Protein AF-A0A965VV78-F1 (afdb_monomer_lite)

Structure (mmCIF, N/CA/C/O backbone):
data_AF-A0A965VV78-F1
#
_entry.id   AF-A0A965VV78-F1
#
loop_
_atom_site.group_PDB
_atom_site.id
_atom_site.type_symbol
_atom_site.label_atom_id
_atom_site.label_alt_id
_atom_site.label_comp_id
_atom_site.label_asym_id
_atom_site.label_entity_id
_atom_site.label_seq_id
_atom_site.pdbx_PDB_ins_code
_atom_site.Cartn_x
_atom_site.Cartn_y
_atom_site.Cartn_z
_atom_site.occupancy
_atom_site.B_iso_or_equiv
_atom_site.auth_seq_id
_atom_site.auth_comp_id
_atom_site.auth_asym_id
_atom_site.auth_atom_id
_atom_site.pdbx_PDB_model_num
ATOM 1 N N . MET A 1 1 ? -49.930 -34.473 -18.278 1.00 39.97 1 MET A N 1
ATOM 2 C CA . MET A 1 1 ? -49.202 -35.589 -18.926 1.00 39.97 1 MET A CA 1
ATOM 3 C C . MET A 1 1 ? -47.797 -35.062 -19.235 1.00 39.97 1 MET A C 1
ATOM 5 O O . MET A 1 1 ? -47.700 -34.153 -20.037 1.00 39.97 1 MET A O 1
ATOM 9 N N . LYS A 1 2 ? -46.812 -35.200 -18.331 1.00 44.78 2 LYS A N 1
ATOM 10 C CA . LYS A 1 2 ? -45.749 -36.237 -18.284 1.00 44.78 2 LYS A CA 1
ATOM 11 C C . LYS A 1 2 ? -45.172 -36.588 -19.661 1.00 44.78 2 LYS A C 1
ATOM 13 O O . LYS A 1 2 ? -45.862 -37.305 -20.366 1.00 44.78 2 LYS A O 1
ATOM 18 N N . VAL A 1 3 ? -43.918 -36.198 -19.936 1.00 47.19 3 VAL A N 1
ATOM 19 C CA . VAL A 1 3 ? -42.790 -37.133 -20.160 1.00 47.19 3 VAL A CA 1
ATOM 20 C C . VAL A 1 3 ? -41.474 -36.436 -19.766 1.00 47.19 3 VAL A C 1
ATOM 22 O O . VAL A 1 3 ? -41.184 -35.339 -20.230 1.00 47.19 3 VAL A O 1
ATOM 25 N N . ILE A 1 4 ? -40.708 -37.069 -18.877 1.00 50.31 4 ILE A N 1
ATOM 26 C CA . ILE A 1 4 ? -39.352 -36.692 -18.452 1.00 50.31 4 ILE A CA 1
ATOM 27 C C . ILE A 1 4 ? -38.409 -37.634 -19.205 1.00 50.31 4 ILE A C 1
ATOM 29 O O . ILE A 1 4 ? -38.561 -38.849 -19.088 1.00 50.31 4 ILE A O 1
ATOM 33 N N . ALA A 1 5 ? -37.462 -37.100 -19.978 1.00 55.53 5 ALA A N 1
ATOM 34 C CA . ALA A 1 5 ? -36.440 -37.902 -20.644 1.00 55.53 5 ALA A CA 1
ATOM 35 C C . ALA A 1 5 ? -35.216 -38.030 -19.728 1.00 55.53 5 ALA A C 1
ATOM 37 O O . ALA A 1 5 ? -34.426 -37.102 -19.571 1.00 55.53 5 ALA A O 1
ATOM 38 N N . ILE A 1 6 ? -35.101 -39.193 -19.093 1.00 55.28 6 ILE A N 1
ATOM 39 C CA . ILE A 1 6 ? -33.942 -39.630 -18.320 1.00 55.28 6 ILE A CA 1
ATOM 40 C C . ILE A 1 6 ? -33.022 -40.368 -19.298 1.00 55.28 6 ILE A C 1
ATOM 42 O O . ILE A 1 6 ? -33.403 -41.418 -19.808 1.00 55.28 6 ILE A O 1
ATOM 46 N N . SER A 1 7 ? -31.824 -39.843 -19.557 1.00 57.12 7 SER A N 1
ATOM 47 C CA . SER A 1 7 ? -30.777 -40.570 -20.286 1.00 57.12 7 SER A CA 1
ATOM 48 C C . SER A 1 7 ? -29.669 -40.961 -19.315 1.00 57.12 7 SER A C 1
ATOM 50 O O . SER A 1 7 ? -28.755 -40.189 -19.034 1.00 57.12 7 SER A O 1
ATOM 52 N N . VAL A 1 8 ? -29.793 -42.175 -18.781 1.00 55.94 8 VAL A N 1
ATOM 53 C CA . VAL A 1 8 ? -28.753 -42.900 -18.048 1.00 55.94 8 VAL A CA 1
ATOM 54 C C . VAL A 1 8 ? -27.806 -43.500 -19.083 1.00 55.94 8 VAL A C 1
ATOM 56 O O . VAL A 1 8 ? -28.196 -44.418 -19.798 1.00 55.94 8 VAL A O 1
ATOM 59 N N . PHE A 1 9 ? -26.566 -43.014 -19.159 1.00 50.78 9 PHE A N 1
ATOM 60 C CA . PHE A 1 9 ? -25.494 -43.745 -19.835 1.00 50.78 9 PHE A CA 1
ATOM 61 C C . PHE A 1 9 ? -24.484 -44.198 -18.786 1.00 50.78 9 PHE A C 1
ATOM 63 O O . PHE A 1 9 ? -23.740 -43.413 -18.202 1.00 50.78 9 PHE A O 1
ATOM 70 N N . CYS A 1 10 ? -24.579 -45.485 -18.480 1.00 43.25 10 CYS A N 1
ATOM 71 C CA . CYS A 1 10 ? -23.788 -46.191 -17.498 1.00 43.25 10 CYS A CA 1
ATOM 72 C C . CYS A 1 10 ? -22.484 -46.707 -18.121 1.00 43.25 10 CYS A C 1
ATOM 74 O O . CYS A 1 10 ? -22.498 -47.243 -19.223 1.00 43.25 10 CYS A O 1
ATOM 76 N N . LEU A 1 11 ? -21.433 -46.658 -17.297 1.00 47.50 11 LEU A N 1
ATOM 77 C CA . LEU A 1 11 ? -20.383 -47.671 -17.143 1.00 47.50 11 LEU A CA 1
ATOM 78 C C . LEU A 1 11 ? -19.441 -47.929 -18.330 1.00 47.50 11 LEU A C 1
ATOM 80 O O . LEU A 1 11 ? -19.784 -48.632 -19.272 1.00 47.50 11 LEU A O 1
ATOM 84 N N . LEU A 1 12 ? -18.161 -47.594 -18.134 1.00 54.22 12 LEU A N 1
ATOM 85 C CA . LEU A 1 12 ? -17.139 -48.636 -18.220 1.00 54.22 12 LEU A CA 1
ATOM 86 C C . LEU A 1 12 ? -15.951 -48.339 -17.296 1.00 54.22 12 LEU A C 1
ATOM 88 O O . LEU A 1 12 ? -15.279 -47.316 -17.390 1.00 54.22 12 LEU A O 1
ATOM 92 N N . SER A 1 13 ? -15.751 -49.265 -16.366 1.00 52.12 13 SER A N 1
ATOM 93 C CA . SER A 1 13 ? -14.679 -49.326 -15.383 1.00 52.12 13 SER A CA 1
ATOM 94 C C . SER A 1 13 ? -13.453 -50.017 -15.981 1.00 52.12 13 SER A C 1
ATOM 96 O O . SER A 1 13 ? -13.596 -51.032 -16.655 1.00 52.12 13 SER A O 1
ATOM 98 N N . ALA A 1 14 ? -12.249 -49.562 -15.638 1.00 53.94 14 ALA A N 1
ATOM 99 C CA . ALA A 1 14 ? -11.063 -50.413 -15.672 1.00 53.94 14 ALA A CA 1
ATOM 100 C C . ALA A 1 14 ? -10.131 -50.023 -14.521 1.00 53.94 14 ALA A C 1
ATOM 102 O O . ALA A 1 14 ? -9.488 -48.977 -14.531 1.00 53.94 14 ALA A O 1
ATOM 103 N N . SER A 1 15 ? -10.125 -50.876 -13.496 1.00 51.09 15 SER A N 1
ATOM 104 C CA . SER A 1 15 ? -9.146 -50.876 -12.413 1.00 51.09 15 SER A CA 1
ATOM 105 C C . SER A 1 15 ? -7.790 -51.321 -12.949 1.00 51.09 15 SER A C 1
ATOM 107 O O . SER A 1 15 ? -7.713 -52.353 -13.610 1.00 51.09 15 SER A O 1
ATOM 109 N N . LEU A 1 16 ? -6.719 -50.624 -12.573 1.00 50.03 16 LEU A N 1
ATOM 110 C CA . LEU A 1 16 ? -5.385 -51.214 -12.555 1.00 50.03 16 LEU A CA 1
ATOM 111 C C . LEU A 1 16 ? -4.831 -51.126 -11.134 1.00 50.03 16 LEU A C 1
ATOM 113 O O . LEU A 1 16 ? -4.493 -50.057 -10.630 1.00 50.03 16 LEU A O 1
ATOM 117 N N . SER A 1 17 ? -4.807 -52.279 -10.473 1.00 45.69 17 SER A N 1
ATOM 118 C CA . SER A 1 17 ? -4.229 -52.476 -9.151 1.00 45.69 17 SER A CA 1
ATOM 119 C C . SER A 1 17 ? -2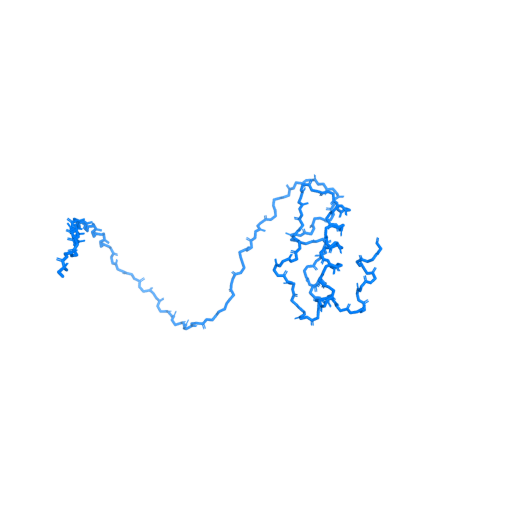.713 -52.628 -9.267 1.00 45.69 17 SER A C 1
ATOM 121 O O . SER A 1 17 ? -2.238 -53.613 -9.824 1.00 45.69 17 SER A O 1
ATOM 123 N N . ALA A 1 18 ? -1.953 -51.708 -8.678 1.00 53.56 18 ALA A N 1
ATOM 124 C CA . ALA A 1 18 ? -0.558 -51.945 -8.327 1.00 53.56 18 ALA A CA 1
ATOM 125 C C . ALA A 1 18 ? -0.474 -52.137 -6.807 1.00 53.56 18 ALA A C 1
ATOM 127 O O . ALA A 1 18 ? -0.578 -51.186 -6.035 1.00 53.56 18 ALA A O 1
ATOM 128 N N . GLN A 1 19 ? -0.338 -53.393 -6.378 1.00 45.94 19 GLN A N 1
ATOM 129 C CA . GLN A 1 19 ? 0.049 -53.744 -5.015 1.00 45.94 19 GLN A CA 1
ATOM 130 C C . GLN A 1 19 ? 1.573 -53.824 -4.925 1.00 45.94 19 GLN A C 1
ATOM 132 O O . GLN A 1 19 ? 2.164 -54.720 -5.519 1.00 45.94 19 GLN A O 1
ATOM 137 N N . VAL A 1 20 ? 2.183 -52.978 -4.093 1.00 45.19 20 VAL A N 1
ATOM 138 C CA . VAL A 1 20 ? 3.389 -53.334 -3.333 1.00 45.19 20 VAL A CA 1
ATOM 139 C C . VAL A 1 20 ? 3.211 -52.792 -1.914 1.00 45.19 20 VAL A C 1
ATOM 141 O O . VAL A 1 20 ? 2.830 -51.644 -1.702 1.00 45.19 20 VAL A O 1
ATOM 144 N N . LYS A 1 21 ? 3.404 -53.684 -0.947 1.00 45.97 21 LYS A N 1
ATOM 145 C CA . LYS A 1 21 ? 3.107 -53.570 0.489 1.00 45.97 21 LYS A CA 1
ATOM 146 C C . LYS A 1 21 ? 4.455 -53.501 1.268 1.00 45.97 21 LYS A C 1
ATOM 148 O O . LYS A 1 21 ? 5.504 -53.575 0.640 1.00 45.97 21 LYS A O 1
ATOM 153 N N . PRO A 1 22 ? 4.486 -53.396 2.608 1.00 62.12 22 PRO A N 1
ATOM 154 C CA . PRO A 1 22 ? 4.696 -52.154 3.359 1.00 62.12 22 PRO A CA 1
ATOM 155 C C . PRO A 1 22 ? 5.955 -52.188 4.263 1.00 62.12 22 PRO A C 1
ATOM 157 O O . PRO A 1 22 ? 6.464 -53.267 4.562 1.00 62.12 22 PRO A O 1
ATOM 160 N N . LYS A 1 23 ? 6.378 -51.048 4.842 1.00 40.72 23 LYS A N 1
ATOM 161 C CA . LYS A 1 23 ? 7.018 -51.065 6.177 1.00 40.72 23 LYS A CA 1
ATOM 162 C C . LYS A 1 23 ? 6.972 -49.716 6.921 1.00 40.72 23 LYS A C 1
ATOM 164 O O . LYS A 1 23 ? 7.558 -48.741 6.483 1.00 40.72 23 LYS A O 1
ATOM 169 N N . SER A 1 24 ? 6.208 -49.738 8.017 1.00 49.06 24 SER A N 1
ATOM 170 C CA . SER A 1 24 ? 6.254 -48.961 9.274 1.00 49.06 24 SER A CA 1
ATOM 171 C C . SER A 1 24 ? 7.014 -47.626 9.351 1.00 49.06 24 SER A C 1
ATOM 173 O O . SER A 1 24 ? 8.227 -47.620 9.214 1.00 49.06 24 SER A O 1
ATOM 175 N N . GLU A 1 25 ? 6.346 -46.563 9.823 1.00 48.06 25 GLU A N 1
ATOM 176 C CA . GLU A 1 25 ? 6.471 -46.086 11.221 1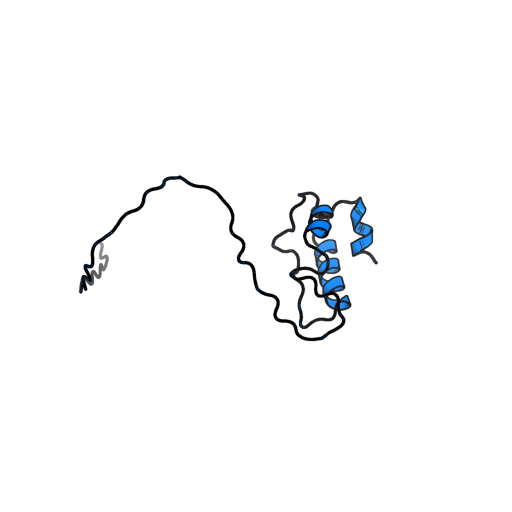.00 48.06 25 GLU A CA 1
ATOM 177 C C . GLU A 1 25 ? 5.513 -44.914 11.553 1.00 48.06 25 GLU A C 1
ATOM 179 O O . GLU A 1 25 ? 5.602 -43.813 11.031 1.00 48.06 25 GLU A O 1
ATOM 184 N N . ILE A 1 26 ? 4.538 -45.217 12.412 1.00 48.72 26 ILE A N 1
ATOM 185 C CA . ILE A 1 26 ? 4.068 -44.499 13.614 1.00 48.72 26 ILE A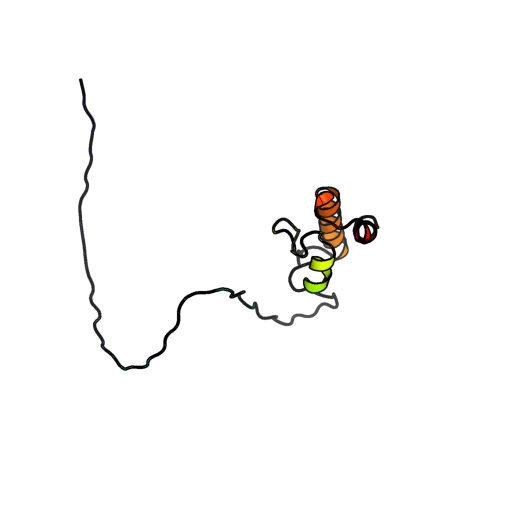 CA 1
ATOM 186 C C . ILE A 1 26 ? 4.453 -43.005 13.793 1.00 48.72 26 ILE A C 1
ATOM 188 O O . ILE A 1 26 ? 5.543 -42.696 14.259 1.00 48.72 26 ILE A O 1
ATOM 192 N N . LYS A 1 27 ? 3.467 -42.101 13.649 1.00 41.44 27 LYS A N 1
ATOM 193 C CA . LYS A 1 27 ? 2.961 -41.123 14.663 1.00 41.44 27 LYS A CA 1
ATOM 194 C C . LYS A 1 27 ? 1.937 -40.198 13.975 1.00 41.44 27 LYS A C 1
ATOM 196 O O . LYS A 1 27 ? 2.254 -39.570 12.980 1.00 41.44 27 LYS A O 1
ATOM 201 N N . LYS A 1 28 ? 0.644 -40.220 14.343 1.00 43.28 28 LYS A N 1
ATOM 202 C CA . LYS A 1 28 ? 0.022 -39.326 15.354 1.00 43.28 28 LYS A CA 1
ATOM 203 C C . LYS A 1 28 ? 0.481 -37.871 15.096 1.00 43.28 28 LYS A C 1
ATOM 205 O O . LYS A 1 28 ? 1.642 -37.583 15.327 1.00 43.28 28 LYS A O 1
ATOM 210 N N . ILE A 1 29 ? -0.344 -36.931 14.634 1.00 46.22 29 ILE A N 1
ATOM 211 C CA . ILE A 1 29 ? -1.450 -36.290 15.364 1.00 46.22 29 ILE A CA 1
ATOM 212 C C . ILE A 1 29 ? -2.255 -35.410 14.380 1.00 46.22 29 ILE A C 1
ATOM 214 O O . ILE A 1 29 ? -1.705 -34.823 13.458 1.00 46.22 29 ILE A O 1
ATOM 218 N N . SER A 1 30 ? -3.561 -35.375 14.633 1.00 40.72 30 SER A N 1
ATOM 219 C CA . SER A 1 30 ? -4.585 -34.366 14.337 1.00 40.72 30 SER A CA 1
ATOM 220 C C . SER A 1 30 ? -4.163 -32.980 13.813 1.00 40.72 30 SER A C 1
ATOM 222 O O . SER A 1 30 ? -3.228 -32.383 14.327 1.00 40.72 30 SER A O 1
ATOM 224 N N . ALA A 1 31 ? -4.978 -32.479 12.875 1.00 48.81 31 ALA A N 1
ATOM 225 C CA . ALA A 1 31 ? -5.385 -31.091 12.612 1.00 48.81 31 ALA A CA 1
ATOM 226 C C . ALA A 1 31 ? -4.555 -29.931 13.203 1.00 48.81 31 ALA A C 1
ATOM 228 O O . ALA A 1 31 ? -4.451 -29.824 14.418 1.00 48.81 31 ALA A O 1
ATOM 229 N N . GLU A 1 32 ? -4.135 -29.000 12.329 1.00 40.72 32 GLU A N 1
ATOM 230 C CA . GLU A 1 32 ? -4.283 -27.531 12.449 1.00 40.72 32 GLU A CA 1
ATOM 231 C C . GLU A 1 32 ? -3.159 -26.773 11.696 1.00 40.72 32 GLU A C 1
ATOM 233 O O . GLU A 1 32 ? -1.987 -26.932 12.003 1.00 40.72 32 GLU A O 1
ATOM 238 N N . LYS A 1 33 ? -3.563 -25.877 10.774 1.00 43.72 33 LYS A N 1
ATOM 239 C CA . LYS A 1 33 ? -2.932 -24.577 10.434 1.00 43.72 33 LYS A CA 1
ATOM 240 C C . LYS A 1 33 ? -1.561 -24.521 9.726 1.00 43.72 33 LYS A C 1
ATOM 242 O O . LYS A 1 33 ? -0.574 -25.087 10.160 1.00 43.72 33 LYS A O 1
ATOM 247 N N . LYS A 1 34 ? -1.524 -23.574 8.768 1.00 45.19 34 LYS A N 1
ATOM 248 C CA . LYS A 1 34 ? -0.363 -22.888 8.161 1.00 45.19 34 LYS A CA 1
ATOM 249 C C . LYS A 1 34 ? 0.543 -23.746 7.277 1.00 45.19 34 LYS A C 1
ATOM 251 O O . LYS A 1 34 ? 1.326 -24.516 7.795 1.00 45.19 34 LYS A O 1
ATOM 256 N N . GLU A 1 35 ? 0.588 -23.414 5.985 1.00 37.78 35 GLU A N 1
ATOM 257 C CA . GLU A 1 35 ? 1.849 -23.396 5.236 1.00 37.78 35 GLU A CA 1
ATOM 258 C C . GLU A 1 35 ? 1.746 -22.480 4.005 1.00 37.78 35 GLU A C 1
ATOM 260 O O . GLU A 1 35 ? 0.936 -22.670 3.102 1.00 37.78 35 GLU A O 1
ATOM 265 N N . VAL A 1 36 ? 2.551 -21.419 4.050 1.00 47.00 36 VAL A N 1
ATOM 266 C CA . VAL A 1 36 ? 2.861 -20.482 2.967 1.00 47.00 36 VAL A CA 1
ATOM 267 C C . VAL A 1 36 ? 3.933 -21.150 2.102 1.00 47.00 36 VAL A C 1
ATOM 269 O O . VAL A 1 36 ? 4.947 -21.562 2.670 1.00 47.00 36 VAL A O 1
ATOM 272 N N . PRO A 1 37 ? 3.794 -21.250 0.768 1.00 46.12 37 PRO A N 1
ATOM 273 C CA . PRO A 1 37 ? 4.886 -21.747 -0.053 1.00 46.12 37 PRO A CA 1
ATOM 274 C C . PRO A 1 37 ? 5.944 -20.651 -0.230 1.00 46.12 37 PRO A C 1
ATOM 276 O O . PRO A 1 37 ? 5.754 -19.656 -0.931 1.00 46.12 37 PRO A O 1
ATOM 279 N N . ALA A 1 38 ? 7.075 -20.862 0.440 1.00 52.91 38 ALA A N 1
ATOM 280 C CA . ALA A 1 38 ? 8.314 -20.125 0.261 1.00 52.91 38 ALA A CA 1
ATOM 281 C C . ALA A 1 38 ? 8.755 -20.177 -1.212 1.00 52.91 38 ALA A C 1
ATOM 283 O O . ALA A 1 38 ? 9.075 -21.241 -1.739 1.00 52.91 38 ALA A O 1
ATOM 284 N N . SER A 1 39 ? 8.772 -19.015 -1.866 1.00 48.12 39 SER A N 1
ATOM 285 C CA . SER A 1 39 ? 9.300 -18.849 -3.220 1.00 48.12 39 SER A CA 1
ATOM 286 C C . SER A 1 39 ? 10.719 -18.289 -3.147 1.00 48.12 39 SER A C 1
ATOM 288 O O . SER A 1 39 ? 10.969 -17.223 -2.590 1.00 48.12 39 SER A O 1
ATOM 290 N N . THR A 1 40 ? 11.644 -19.068 -3.684 1.00 46.97 40 THR A N 1
ATOM 291 C CA . THR A 1 40 ? 13.096 -18.896 -3.757 1.00 46.97 40 THR A CA 1
ATOM 292 C C . THR A 1 40 ? 13.503 -17.585 -4.458 1.00 46.97 40 THR A C 1
ATOM 294 O O . THR A 1 40 ? 12.976 -17.307 -5.535 1.00 46.97 40 THR A O 1
ATOM 297 N N . PRO A 1 41 ? 14.467 -16.787 -3.945 1.00 49.25 41 PRO A N 1
ATOM 298 C CA . PRO A 1 41 ? 14.937 -15.600 -4.652 1.00 49.25 41 PRO A CA 1
ATOM 299 C C . PRO A 1 41 ? 16.080 -15.973 -5.605 1.00 49.25 41 PRO A C 1
ATOM 301 O O . PRO A 1 41 ? 17.220 -16.185 -5.191 1.00 49.25 41 PRO A O 1
ATOM 304 N N . THR A 1 42 ? 15.795 -16.042 -6.905 1.00 41.53 42 THR A N 1
ATOM 305 C CA . THR A 1 42 ? 16.840 -16.041 -7.937 1.00 41.53 42 THR A CA 1
ATOM 306 C C . THR A 1 42 ? 17.421 -14.637 -8.061 1.00 41.53 42 THR A C 1
ATOM 308 O O . THR A 1 42 ? 16.735 -13.699 -8.466 1.00 41.53 42 THR A O 1
ATOM 311 N N . ALA A 1 43 ? 18.695 -14.508 -7.698 1.00 52.31 43 ALA A N 1
ATOM 312 C CA . ALA A 1 43 ? 19.486 -13.299 -7.837 1.00 52.31 43 ALA A CA 1
ATOM 313 C C . ALA A 1 43 ? 19.584 -12.869 -9.310 1.00 52.31 43 ALA A C 1
ATOM 315 O O . ALA A 1 43 ? 20.110 -13.593 -10.154 1.00 52.31 43 ALA A O 1
ATOM 316 N N . THR A 1 44 ? 19.103 -11.668 -9.625 1.00 41.00 44 THR A N 1
ATOM 317 C CA . THR A 1 44 ? 19.478 -10.931 -10.836 1.00 41.00 44 THR A CA 1
ATOM 318 C C . THR A 1 44 ? 19.507 -9.443 -10.509 1.00 41.00 44 THR A C 1
ATOM 320 O O . THR A 1 44 ? 18.575 -8.874 -9.950 1.00 41.00 44 THR A O 1
ATOM 323 N N . THR A 1 45 ? 20.651 -8.854 -10.823 1.00 46.19 45 THR A N 1
ATOM 324 C CA . THR A 1 45 ? 21.089 -7.477 -10.632 1.00 46.19 45 THR A CA 1
ATOM 325 C C . THR A 1 45 ? 20.049 -6.427 -11.034 1.00 46.19 45 THR A C 1
ATOM 327 O O . THR A 1 45 ? 19.806 -6.217 -12.216 1.00 46.19 45 THR A O 1
ATOM 330 N N . ASN A 1 46 ? 19.519 -5.695 -10.052 1.00 40.31 46 ASN A N 1
ATOM 331 C CA . ASN A 1 46 ? 19.152 -4.284 -10.183 1.00 40.31 46 ASN A CA 1
ATOM 332 C C . ASN A 1 46 ? 19.112 -3.640 -8.791 1.00 40.31 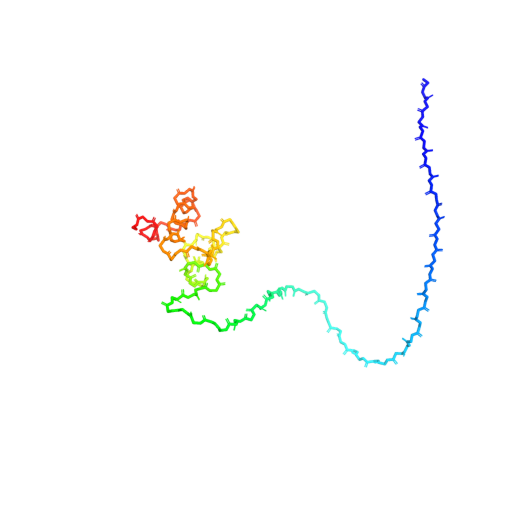46 ASN A C 1
ATOM 334 O O . ASN A 1 46 ? 18.575 -4.209 -7.844 1.00 40.31 46 ASN A O 1
ATOM 338 N N . LYS A 1 47 ? 19.727 -2.462 -8.652 1.00 42.75 47 LYS A N 1
ATOM 339 C CA . LYS A 1 47 ? 19.819 -1.685 -7.406 1.00 42.75 47 LYS A CA 1
ATOM 340 C C . LYS A 1 47 ? 18.483 -0.995 -7.093 1.00 42.75 47 LYS A C 1
ATOM 342 O O . LYS A 1 47 ? 18.399 0.227 -7.081 1.00 42.75 47 LYS A O 1
ATOM 347 N N . GLY A 1 48 ? 17.444 -1.782 -6.860 1.00 46.41 48 GLY A N 1
ATOM 348 C CA . GLY A 1 48 ? 16.169 -1.343 -6.308 1.00 46.41 48 GLY A CA 1
ATOM 349 C C . GLY A 1 48 ? 15.837 -2.262 -5.147 1.00 46.41 48 GLY A C 1
ATOM 350 O O . GLY A 1 48 ? 16.074 -3.464 -5.230 1.00 46.41 48 GLY A O 1
ATOM 351 N N . VAL A 1 49 ? 15.358 -1.715 -4.034 1.00 53.53 49 VAL A N 1
ATOM 352 C CA . VAL A 1 49 ? 14.908 -2.520 -2.895 1.00 53.53 49 VAL A CA 1
ATOM 353 C C . VAL A 1 49 ? 13.678 -3.308 -3.356 1.00 53.53 49 VAL A C 1
ATOM 355 O O . VAL A 1 49 ? 12.561 -2.801 -3.325 1.00 53.53 49 VAL A O 1
ATOM 358 N N . TYR A 1 50 ? 13.894 -4.522 -3.864 1.00 50.59 50 TYR A N 1
ATOM 359 C CA . TYR A 1 50 ? 12.824 -5.445 -4.215 1.00 50.59 50 TYR A CA 1
ATOM 360 C C . TYR A 1 50 ? 12.241 -5.981 -2.917 1.00 50.59 50 TYR A C 1
ATOM 362 O O . TYR A 1 50 ? 12.776 -6.889 -2.284 1.00 50.59 50 TYR A O 1
ATOM 370 N N . TYR A 1 51 ? 11.146 -5.377 -2.494 1.00 58.75 51 TYR A N 1
ATOM 371 C CA . TYR A 1 51 ? 10.295 -5.968 -1.487 1.00 58.75 51 TYR A CA 1
ATOM 372 C C . TYR A 1 51 ? 9.584 -7.165 -2.132 1.00 58.75 51 TYR A C 1
ATOM 374 O O . TYR A 1 51 ? 9.026 -7.056 -3.221 1.00 58.75 51 TYR A O 1
ATOM 382 N N . SER A 1 52 ? 9.644 -8.326 -1.487 1.00 68.06 52 SER A N 1
ATOM 383 C CA . SER A 1 52 ? 9.271 -9.619 -2.075 1.00 68.06 52 SER A CA 1
ATOM 384 C C . SER A 1 52 ? 7.789 -9.772 -2.447 1.00 68.06 52 SER A C 1
ATOM 386 O O . SER A 1 52 ? 7.442 -10.752 -3.095 1.00 68.06 52 SER A O 1
ATOM 388 N N . GLU A 1 53 ? 6.917 -8.846 -2.030 1.00 82.50 53 GLU A N 1
ATOM 389 C CA . GLU A 1 53 ? 5.460 -8.990 -2.187 1.00 82.50 53 GLU A CA 1
ATOM 390 C C . GLU A 1 53 ? 4.700 -7.651 -2.275 1.00 82.50 53 GLU A C 1
ATOM 392 O O . GLU A 1 53 ? 3.768 -7.529 -3.062 1.00 82.50 53 GLU A O 1
ATOM 397 N N . TYR A 1 54 ? 5.114 -6.619 -1.528 1.00 86.88 54 TYR A N 1
ATOM 398 C CA . TYR A 1 54 ? 4.448 -5.303 -1.467 1.00 86.88 54 TYR A CA 1
ATOM 399 C C . TYR A 1 54 ? 5.450 -4.163 -1.539 1.00 86.88 54 TYR A C 1
ATOM 401 O O . TYR A 1 54 ? 6.628 -4.394 -1.377 1.00 86.88 54 TYR A O 1
ATOM 409 N N . ILE A 1 55 ? 5.013 -2.910 -1.675 1.00 87.19 55 ILE A N 1
ATOM 410 C CA . ILE A 1 55 ? 5.918 -1.746 -1.790 1.00 87.19 55 ILE A CA 1
ATOM 411 C C . ILE A 1 55 ? 6.766 -1.467 -0.528 1.00 87.19 55 ILE A C 1
ATOM 413 O O . ILE A 1 55 ? 7.679 -0.648 -0.566 1.00 87.19 55 ILE A O 1
ATOM 417 N N . ILE A 1 56 ? 6.429 -2.107 0.598 1.00 86.00 56 ILE A N 1
ATOM 418 C CA . ILE A 1 56 ? 7.095 -2.039 1.907 1.00 86.00 56 ILE A CA 1
ATOM 419 C C . ILE A 1 56 ? 7.056 -3.453 2.507 1.00 86.00 56 ILE A C 1
ATOM 421 O O . ILE A 1 56 ? 6.190 -4.254 2.160 1.00 86.00 56 ILE A O 1
ATOM 425 N N . TYR A 1 57 ? 7.954 -3.764 3.444 1.00 85.81 57 TYR A N 1
ATOM 426 C CA . TYR A 1 57 ? 7.923 -5.027 4.185 1.00 85.81 57 TYR A CA 1
ATOM 427 C C . TYR A 1 57 ? 6.529 -5.340 4.769 1.00 85.81 57 TYR A C 1
ATOM 429 O O . TYR A 1 57 ? 5.952 -4.471 5.436 1.00 85.81 57 TYR A O 1
ATOM 437 N N . PRO A 1 58 ? 6.023 -6.581 4.609 1.00 87.25 58 PRO A N 1
ATOM 438 C CA . PRO A 1 58 ? 4.701 -6.979 5.094 1.00 87.25 58 PRO A CA 1
ATOM 439 C C . PRO A 1 58 ? 4.5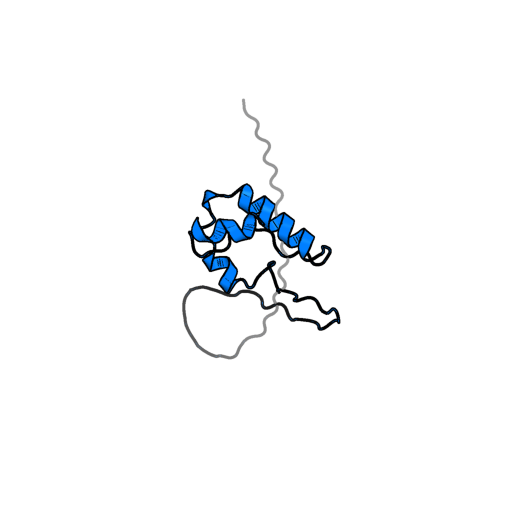01 -6.724 6.592 1.00 87.25 58 PRO A C 1
ATOM 441 O O . PRO A 1 58 ? 3.413 -6.355 7.021 1.00 87.25 58 PRO A O 1
ATOM 444 N N . GLU A 1 59 ? 5.554 -6.893 7.394 1.00 88.75 59 GLU A N 1
ATOM 445 C CA . GLU A 1 59 ? 5.530 -6.666 8.844 1.00 88.75 59 GLU A CA 1
ATOM 446 C C . GLU A 1 59 ? 5.185 -5.219 9.195 1.00 88.75 59 GLU A C 1
ATOM 448 O O . GLU A 1 59 ? 4.327 -4.980 10.038 1.00 88.75 59 GLU A O 1
ATOM 453 N N . LYS A 1 60 ? 5.790 -4.249 8.497 1.00 89.06 60 LYS A N 1
ATOM 454 C CA . LYS A 1 60 ? 5.451 -2.827 8.647 1.00 89.06 60 LYS A CA 1
ATOM 455 C C . LYS A 1 60 ? 4.083 -2.518 8.061 1.00 89.06 60 LYS A C 1
ATOM 457 O O . LYS A 1 60 ? 3.311 -1.796 8.681 1.00 89.06 60 LYS A O 1
ATOM 462 N N . LEU A 1 61 ? 3.782 -3.066 6.889 1.00 89.44 61 LEU A N 1
ATOM 463 C CA . LEU A 1 61 ? 2.548 -2.774 6.169 1.00 89.44 61 LEU A CA 1
ATOM 464 C C . LEU A 1 61 ? 1.302 -3.172 6.979 1.00 89.44 61 LEU A C 1
ATOM 466 O O . LEU A 1 61 ? 0.364 -2.386 7.078 1.00 89.44 61 LEU A O 1
ATOM 470 N N . LYS A 1 62 ? 1.330 -4.332 7.647 1.00 91.38 62 LYS A N 1
ATOM 471 C CA . LYS A 1 62 ? 0.270 -4.775 8.571 1.00 91.38 62 LYS A CA 1
ATOM 472 C C . LYS A 1 62 ? -0.038 -3.739 9.649 1.00 91.38 62 LYS A C 1
ATOM 474 O O . LYS A 1 62 ? -1.203 -3.508 9.950 1.00 91.38 62 LYS A O 1
ATOM 479 N N . THR A 1 63 ? 0.983 -3.064 10.187 1.00 93.19 63 THR A N 1
ATOM 480 C CA . THR A 1 63 ? 0.789 -2.063 11.251 1.00 93.19 63 THR A CA 1
ATOM 481 C C . THR A 1 63 ? -0.041 -0.862 10.804 1.00 93.19 63 THR A C 1
ATOM 483 O O . THR A 1 63 ? -0.659 -0.215 11.654 1.00 93.19 63 THR A O 1
ATOM 486 N N . TYR A 1 64 ? -0.087 -0.584 9.495 1.00 91.50 64 TYR A N 1
ATOM 487 C CA . TYR A 1 64 ? -0.819 0.548 8.931 1.00 91.50 64 TYR A CA 1
ATOM 488 C C . TYR A 1 64 ? -2.325 0.315 8.872 1.00 91.50 64 TYR A C 1
ATOM 490 O O . TYR A 1 64 ? -3.088 1.281 8.881 1.00 91.50 64 TYR A O 1
ATOM 498 N N . PHE A 1 65 ? -2.759 -0.944 8.860 1.00 92.19 65 PHE A N 1
ATOM 499 C CA . PHE A 1 65 ? -4.168 -1.301 8.786 1.00 92.19 65 PHE A CA 1
ATOM 500 C C . PHE A 1 65 ? -4.794 -1.447 10.167 1.00 92.19 65 PHE A C 1
ATOM 502 O O . PHE A 1 65 ? -4.138 -1.857 11.128 1.00 92.19 65 PHE A O 1
ATOM 509 N N . VAL A 1 66 ? -6.082 -1.116 10.266 1.00 91.94 66 VAL A N 1
ATOM 510 C CA . VAL A 1 66 ? -6.859 -1.193 11.515 1.00 91.94 66 VAL A CA 1
ATOM 511 C C . VAL A 1 66 ? -6.900 -2.627 12.048 1.00 91.94 66 VAL A C 1
ATOM 513 O O . VAL A 1 66 ? -6.744 -2.836 13.245 1.00 91.94 66 VAL A O 1
ATOM 516 N N . SER A 1 67 ? -7.034 -3.604 11.152 1.00 90.31 67 SER A N 1
ATOM 517 C CA . SER A 1 67 ? -7.122 -5.035 11.462 1.00 90.31 67 SER A CA 1
ATOM 518 C C . SER A 1 67 ? -5.775 -5.721 11.710 1.00 90.31 67 SER A C 1
ATOM 520 O O . SER A 1 67 ? -5.760 -6.916 11.985 1.00 90.31 67 SER A O 1
ATOM 522 N N . GLU A 1 68 ? -4.651 -5.010 11.561 1.00 91.81 68 GLU A N 1
ATOM 523 C CA . GLU A 1 68 ? -3.289 -5.579 11.610 1.00 91.81 68 GLU A CA 1
ATOM 524 C C . GLU A 1 68 ? -3.037 -6.709 10.593 1.00 91.81 68 GLU A C 1
ATOM 526 O O . GLU A 1 68 ? -2.079 -7.482 10.684 1.00 91.81 68 GLU A O 1
ATOM 531 N N . ILE A 1 69 ? -3.894 -6.784 9.577 1.00 89.81 69 ILE A N 1
ATOM 532 C CA . ILE A 1 69 ? -3.850 -7.748 8.486 1.00 89.81 69 ILE A CA 1
ATOM 533 C C . ILE A 1 69 ? -3.826 -6.951 7.185 1.00 89.81 69 ILE A C 1
ATOM 535 O O . ILE A 1 69 ? -4.535 -5.958 7.049 1.00 89.81 69 ILE A O 1
ATOM 539 N N . ILE A 1 70 ? -3.005 -7.387 6.227 1.00 90.31 70 ILE A N 1
ATOM 540 C CA . ILE A 1 70 ? -2.997 -6.810 4.880 1.00 90.31 70 ILE A CA 1
ATOM 541 C C . ILE A 1 70 ? -4.256 -7.310 4.164 1.00 90.31 70 ILE A C 1
ATOM 543 O O . ILE A 1 70 ? -4.422 -8.528 4.052 1.00 90.31 70 ILE A O 1
ATOM 547 N N . PRO A 1 71 ? -5.151 -6.421 3.706 1.00 91.69 71 PRO A N 1
ATOM 548 C CA . PRO A 1 71 ? -6.327 -6.832 2.952 1.00 91.69 71 PRO A CA 1
ATOM 549 C C . PRO A 1 71 ? -5.922 -7.570 1.675 1.00 91.69 71 PRO A C 1
ATOM 551 O O . PRO A 1 71 ? -4.973 -7.168 1.010 1.00 91.69 71 PRO A O 1
ATOM 554 N N . ALA A 1 72 ? -6.657 -8.620 1.303 1.00 90.50 72 ALA A N 1
ATOM 555 C CA . ALA A 1 72 ? -6.362 -9.395 0.092 1.00 90.50 72 ALA A CA 1
ATOM 556 C C . ALA A 1 72 ? -6.449 -8.551 -1.193 1.00 90.50 72 ALA A C 1
ATOM 558 O O . ALA A 1 72 ? -5.781 -8.841 -2.178 1.00 90.50 72 ALA A O 1
ATOM 559 N N . GLU A 1 73 ? -7.256 -7.489 -1.164 1.00 91.88 73 GLU A N 1
ATOM 560 C CA . GLU A 1 73 ? -7.403 -6.534 -2.263 1.00 91.88 73 GLU A CA 1
ATOM 561 C C . GLU A 1 73 ? -6.254 -5.522 -2.344 1.00 91.88 73 GLU A C 1
ATOM 563 O O . GLU A 1 73 ? -6.189 -4.753 -3.304 1.00 91.88 73 GLU A O 1
ATOM 568 N N . PHE A 1 74 ? -5.358 -5.485 -1.350 1.00 92.31 74 PHE A N 1
ATOM 569 C CA . PHE A 1 74 ? -4.229 -4.567 -1.367 1.00 92.31 74 PHE A CA 1
ATOM 570 C C . PHE A 1 74 ? -3.291 -4.907 -2.541 1.00 92.31 74 PHE A C 1
ATOM 572 O O . PHE A 1 74 ? -2.927 -6.074 -2.733 1.00 92.31 74 PHE A O 1
ATOM 579 N N . PRO A 1 75 ? -2.874 -3.907 -3.337 1.00 92.19 75 PRO A N 1
ATOM 580 C CA . PRO A 1 75 ? -2.060 -4.143 -4.517 1.00 92.19 75 PRO A CA 1
ATOM 581 C C . PRO A 1 75 ? -0.699 -4.727 -4.141 1.00 92.19 75 PRO A C 1
ATOM 583 O O . PRO A 1 75 ? 0.035 -4.189 -3.307 1.00 92.19 75 PRO A O 1
ATOM 586 N N . HIS A 1 76 ? -0.362 -5.831 -4.799 1.00 90.94 76 HIS A N 1
ATOM 587 C CA . HIS A 1 76 ? 0.958 -6.436 -4.710 1.00 90.94 76 HIS A CA 1
ATOM 588 C C . HIS A 1 76 ? 1.957 -5.626 -5.535 1.00 90.94 76 HIS A C 1
ATOM 590 O O . HIS A 1 76 ? 1.584 -4.871 -6.436 1.00 90.94 76 HIS A O 1
ATOM 596 N N . TYR A 1 77 ? 3.237 -5.784 -5.221 1.00 90.06 77 TYR A N 1
ATOM 597 C CA . TYR A 1 77 ? 4.304 -5.143 -5.969 1.00 90.06 77 TYR A CA 1
ATOM 598 C C . TYR A 1 77 ? 4.389 -5.722 -7.387 1.00 90.06 77 TYR A C 1
ATOM 600 O O . TYR A 1 77 ? 4.667 -6.907 -7.582 1.00 90.06 77 TYR A O 1
ATOM 608 N N . ASP A 1 78 ? 4.176 -4.870 -8.383 1.00 89.56 78 ASP A N 1
ATOM 609 C CA . ASP A 1 78 ? 4.324 -5.196 -9.793 1.00 89.56 78 ASP A CA 1
ATOM 610 C C . ASP A 1 78 ? 5.762 -4.914 -10.246 1.00 89.56 78 ASP A C 1
ATOM 612 O O . ASP A 1 78 ? 6.196 -3.765 -10.353 1.00 89.56 78 ASP A O 1
ATOM 616 N N . LYS A 1 79 ? 6.498 -5.986 -10.552 1.00 87.31 79 LYS A N 1
ATOM 617 C CA . LYS A 1 79 ? 7.893 -5.929 -11.017 1.00 87.31 79 LYS A CA 1
ATOM 618 C C . LYS A 1 79 ? 8.072 -5.281 -12.394 1.00 87.31 79 LYS A C 1
ATOM 620 O O . LYS A 1 79 ? 9.206 -4.985 -12.764 1.00 87.31 79 LYS A O 1
ATOM 625 N N . PHE A 1 80 ? 6.997 -5.115 -13.165 1.00 88.94 80 PHE A N 1
ATOM 626 C CA . PHE A 1 80 ? 7.025 -4.455 -14.472 1.00 88.94 80 PHE A CA 1
ATOM 627 C C . PHE A 1 80 ? 6.813 -2.940 -14.371 1.00 88.94 80 PHE A C 1
ATOM 629 O O . PHE A 1 80 ? 6.928 -2.242 -15.377 1.00 88.94 80 PHE A O 1
ATOM 636 N N . LYS A 1 81 ? 6.522 -2.436 -13.169 1.00 88.00 81 LYS A N 1
ATOM 637 C CA . LYS A 1 81 ? 6.339 -1.018 -12.866 1.00 88.00 81 LYS A CA 1
ATOM 638 C C . LYS A 1 81 ? 7.501 -0.483 -12.040 1.00 88.00 81 LYS A C 1
ATOM 640 O O . LYS A 1 81 ? 8.145 -1.205 -11.278 1.00 88.00 81 LYS A O 1
ATOM 645 N N . THR A 1 82 ? 7.745 0.813 -12.158 1.00 89.31 82 THR A N 1
ATOM 646 C CA . THR A 1 82 ? 8.677 1.541 -11.294 1.00 89.31 82 THR A CA 1
ATOM 647 C C . THR A 1 82 ? 8.204 1.534 -9.838 1.00 89.31 82 THR A C 1
ATOM 649 O O . THR A 1 82 ? 7.048 1.223 -9.519 1.00 89.31 82 THR A O 1
ATOM 652 N N . HIS A 1 83 ? 9.111 1.850 -8.913 1.00 85.25 83 HIS A N 1
ATOM 653 C CA . HIS A 1 83 ? 8.765 1.928 -7.494 1.00 85.25 83 HIS A CA 1
ATOM 654 C C . HIS A 1 83 ? 7.711 3.018 -7.243 1.00 85.25 83 HIS A C 1
ATOM 656 O O . HIS A 1 83 ? 6.775 2.817 -6.468 1.00 85.25 83 HIS A O 1
ATOM 662 N N . GLU A 1 84 ? 7.830 4.138 -7.949 1.00 89.12 84 GLU A N 1
ATOM 663 C CA . GLU A 1 84 ? 6.925 5.278 -7.904 1.00 89.12 84 GLU A CA 1
ATOM 664 C C . GLU A 1 84 ? 5.521 4.895 -8.383 1.00 89.12 84 GLU A C 1
ATOM 666 O O . GLU A 1 84 ? 4.553 5.142 -7.665 1.00 89.12 84 GLU A O 1
ATOM 671 N N . GLU A 1 85 ? 5.401 4.207 -9.521 1.00 91.81 85 GLU A N 1
ATOM 672 C CA . GLU A 1 85 ? 4.110 3.721 -10.031 1.00 91.81 85 GLU A CA 1
ATOM 673 C C . GLU A 1 85 ? 3.434 2.750 -9.054 1.00 91.81 85 GLU A C 1
ATOM 675 O O . GLU A 1 85 ? 2.244 2.868 -8.765 1.00 91.81 85 GLU A O 1
ATOM 680 N N . ASN A 1 86 ? 4.189 1.805 -8.489 1.00 91.00 86 ASN A N 1
ATOM 681 C CA . ASN A 1 86 ? 3.666 0.894 -7.469 1.00 91.00 86 ASN A CA 1
ATOM 682 C C . ASN A 1 86 ? 3.176 1.650 -6.226 1.00 91.00 86 ASN A C 1
ATOM 684 O O . ASN A 1 86 ? 2.127 1.329 -5.658 1.00 91.00 86 ASN A O 1
ATOM 688 N N . LYS A 1 87 ? 3.916 2.683 -5.813 1.00 90.12 87 LYS A N 1
ATOM 689 C CA . LYS A 1 87 ? 3.521 3.555 -4.707 1.00 90.12 87 LYS A CA 1
ATOM 690 C C . LYS A 1 87 ? 2.229 4.305 -5.039 1.00 90.12 87 LYS A C 1
ATOM 692 O O . LYS A 1 87 ? 1.357 4.394 -4.179 1.00 90.12 87 LYS A O 1
ATOM 697 N N . GLU A 1 88 ? 2.066 4.813 -6.257 1.00 92.88 88 GLU A N 1
ATOM 698 C CA . GLU A 1 88 ? 0.830 5.472 -6.700 1.00 92.88 88 GLU A CA 1
ATOM 699 C C . GLU A 1 88 ? -0.377 4.533 -6.717 1.00 92.88 88 GLU A C 1
ATOM 701 O O . GLU A 1 88 ? -1.465 4.927 -6.285 1.00 92.88 88 GLU A O 1
ATOM 706 N N . ILE A 1 89 ? -0.194 3.278 -7.128 1.00 92.50 89 ILE A N 1
ATOM 707 C CA . ILE A 1 89 ? -1.250 2.259 -7.081 1.00 92.50 89 ILE A CA 1
ATOM 708 C C . ILE A 1 89 ? -1.664 1.995 -5.628 1.00 92.50 89 ILE A C 1
ATOM 710 O O . ILE A 1 89 ? -2.853 2.057 -5.305 1.00 92.50 89 ILE A O 1
ATOM 714 N N . ALA A 1 90 ? -0.697 1.790 -4.729 1.00 91.56 90 ALA A N 1
ATOM 715 C CA . ALA A 1 90 ? -0.963 1.603 -3.302 1.00 91.56 90 ALA A CA 1
ATOM 716 C C . ALA A 1 90 ? -1.673 2.815 -2.674 1.00 91.56 90 ALA A C 1
ATOM 718 O O . ALA A 1 90 ? -2.620 2.650 -1.904 1.00 91.56 90 ALA A O 1
ATOM 719 N N . LYS A 1 91 ? -1.272 4.041 -3.038 1.00 92.00 91 LYS A N 1
ATOM 720 C CA . LYS A 1 91 ? -1.948 5.280 -2.617 1.00 92.00 91 LYS A CA 1
ATOM 721 C C . LYS A 1 91 ? -3.381 5.358 -3.124 1.00 92.00 91 LYS A C 1
ATOM 723 O O . LYS A 1 91 ? -4.274 5.734 -2.370 1.00 92.00 91 LYS A O 1
ATOM 728 N N . THR A 1 92 ? -3.600 5.038 -4.394 1.00 93.88 92 THR A N 1
ATOM 729 C CA . THR A 1 92 ? -4.925 5.091 -5.023 1.00 93.88 92 THR A CA 1
ATOM 730 C C . THR A 1 92 ? -5.868 4.102 -4.351 1.00 93.88 92 THR A C 1
ATOM 732 O O . THR A 1 92 ? -6.977 4.474 -3.968 1.00 93.88 92 THR A O 1
ATOM 735 N N . TRP A 1 93 ? -5.390 2.882 -4.104 1.00 94.44 93 TRP A N 1
ATOM 736 C CA . TRP A 1 93 ? -6.126 1.885 -3.337 1.00 94.44 93 TRP A CA 1
ATOM 737 C C . TRP A 1 93 ? -6.424 2.370 -1.911 1.00 94.44 93 TRP A C 1
ATOM 739 O O . TRP A 1 93 ? -7.566 2.281 -1.463 1.00 94.44 93 TRP A O 1
ATOM 749 N N . ALA A 1 94 ? -5.438 2.947 -1.214 1.00 92.06 94 ALA A N 1
ATOM 750 C CA . ALA A 1 94 ? -5.627 3.438 0.150 1.00 92.06 94 ALA A CA 1
ATOM 751 C C . ALA A 1 94 ? -6.671 4.559 0.198 1.00 92.06 94 ALA A C 1
ATOM 753 O O . ALA A 1 94 ? -7.549 4.537 1.052 1.00 92.06 94 ALA A O 1
ATOM 754 N N . LYS A 1 95 ? -6.647 5.494 -0.761 1.00 91.75 95 LYS A N 1
ATOM 755 C CA . LYS A 1 95 ? -7.644 6.571 -0.882 1.00 91.75 95 LYS A CA 1
ATOM 756 C C . LYS A 1 95 ? -9.069 6.052 -1.087 1.00 91.75 95 LYS A C 1
ATOM 758 O O . LYS A 1 95 ? -9.991 6.710 -0.609 1.00 91.75 95 LYS A O 1
ATOM 763 N N . ALA A 1 96 ? -9.241 4.925 -1.777 1.00 93.56 96 ALA A N 1
ATOM 764 C CA . ALA A 1 96 ? -10.540 4.276 -1.956 1.00 93.56 96 ALA A CA 1
ATOM 765 C C . ALA A 1 96 ? -10.991 3.507 -0.701 1.00 93.56 96 ALA A C 1
ATOM 767 O O . ALA A 1 96 ? -12.177 3.484 -0.396 1.00 93.56 96 ALA A O 1
ATOM 768 N N . ASN A 1 97 ? -10.050 2.946 0.063 1.00 93.12 97 ASN A N 1
ATOM 769 C CA . ASN A 1 97 ? -10.316 2.063 1.202 1.00 93.12 97 ASN A CA 1
ATOM 770 C C . ASN A 1 97 ? -9.982 2.729 2.542 1.00 93.12 97 ASN A C 1
ATOM 772 O O . ASN A 1 97 ? -9.245 2.179 3.370 1.00 93.12 97 ASN A O 1
ATOM 776 N N . LYS A 1 98 ? -10.496 3.949 2.754 1.00 89.38 98 LYS A N 1
ATOM 777 C CA . LYS A 1 98 ? -10.031 4.782 3.870 1.00 89.38 98 LYS A CA 1
ATOM 778 C C . LYS A 1 98 ? -10.299 4.209 5.262 1.00 89.38 98 LYS A C 1
ATOM 780 O O . LYS A 1 98 ? -9.570 4.452 6.217 1.00 89.38 98 LYS A O 1
ATOM 785 N N . GLU A 1 99 ? -11.345 3.423 5.383 1.00 92.00 99 GLU A N 1
ATOM 786 C CA . GLU A 1 99 ? -11.719 2.776 6.637 1.00 92.00 99 GLU A CA 1
ATOM 787 C C . GLU A 1 99 ? -10.745 1.672 7.073 1.00 92.00 99 GLU A C 1
ATOM 789 O O . GLU A 1 99 ? -10.654 1.364 8.260 1.00 92.00 99 GLU A O 1
ATOM 794 N N . LEU A 1 100 ? -9.975 1.102 6.138 1.00 91.94 100 LEU A N 1
ATOM 795 C CA . LEU A 1 100 ? -9.058 -0.002 6.427 1.00 91.94 100 LEU A CA 1
ATOM 796 C C . LEU A 1 100 ? -7.706 0.478 6.969 1.00 91.94 100 LEU A C 1
ATOM 798 O O . LEU A 1 100 ? -7.002 -0.292 7.626 1.00 91.94 100 LEU A O 1
ATOM 802 N N . VAL A 1 101 ? -7.332 1.739 6.724 1.00 92.06 101 VAL A N 1
ATOM 803 C CA . VAL A 1 101 ? -6.039 2.320 7.120 1.00 92.06 101 VAL A CA 1
ATOM 804 C C . VAL A 1 101 ? -6.200 3.168 8.381 1.00 92.06 101 VAL A C 1
ATOM 806 O O . VAL A 1 101 ? -7.040 4.066 8.443 1.00 92.06 101 VAL A O 1
ATOM 809 N N . LYS A 1 102 ? -5.349 2.941 9.387 1.00 93.62 102 LYS A N 1
ATOM 810 C CA . LYS A 1 102 ? -5.384 3.704 10.643 1.00 93.62 102 LYS A CA 1
ATOM 811 C C . LYS A 1 102 ? -5.134 5.200 10.376 1.00 93.62 102 LYS A C 1
ATOM 813 O O . LYS A 1 102 ? -4.145 5.514 9.705 1.00 93.62 102 LYS A O 1
ATOM 818 N N . PRO A 1 103 ? -5.928 6.122 10.966 1.00 90.62 103 PRO A N 1
ATOM 819 C CA . PRO A 1 103 ? -5.802 7.583 10.833 1.00 90.62 103 PRO A CA 1
ATOM 820 C C . PRO A 1 103 ? -4.366 8.119 10.927 1.00 90.62 103 PRO A C 1
ATOM 822 O O . PRO A 1 103 ? -3.951 8.950 10.123 1.00 90.62 103 PRO A O 1
ATOM 825 N N . GLN A 1 104 ? -3.560 7.579 11.846 1.00 90.06 104 GLN A N 1
ATOM 826 C CA . GLN A 1 104 ? -2.174 8.014 12.036 1.00 90.06 104 GLN A CA 1
ATOM 827 C C . GLN A 1 104 ? -1.249 7.771 10.833 1.00 90.06 104 GLN A C 1
ATOM 829 O O . GLN A 1 104 ? -0.242 8.460 10.711 1.00 90.06 104 GLN A O 1
ATOM 834 N N . PHE A 1 105 ? -1.562 6.825 9.943 1.00 89.75 105 PHE A N 1
ATOM 835 C CA . PHE A 1 105 ? -0.706 6.446 8.811 1.00 89.75 105 PHE A CA 1
ATOM 836 C C . PHE A 1 105 ? -1.182 7.014 7.468 1.00 89.75 105 PHE A C 1
ATOM 838 O O . PHE A 1 105 ? -0.528 6.800 6.450 1.00 89.75 105 PHE A O 1
ATOM 845 N N . TRP A 1 106 ? -2.261 7.802 7.456 1.00 87.38 106 TRP A N 1
ATOM 846 C CA . TRP A 1 106 ? -2.817 8.431 6.249 1.00 87.38 106 TRP A CA 1
ATOM 847 C C . TRP A 1 106 ? -1.818 9.289 5.485 1.00 87.38 106 TRP A C 1
ATOM 849 O O . TRP A 1 106 ? -1.748 9.227 4.260 1.00 87.38 106 TRP A O 1
ATOM 859 N N . HIS A 1 107 ? -0.981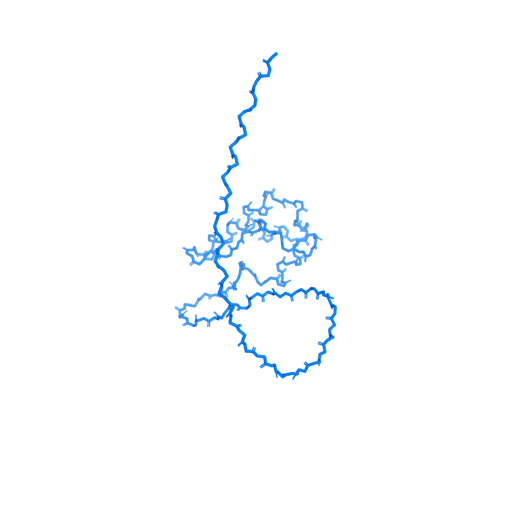 10.020 6.215 1.00 88.38 107 HIS A N 1
ATOM 860 C CA . HIS A 1 107 ? 0.044 10.888 5.646 1.00 88.38 107 HIS A CA 1
ATOM 861 C C . HIS A 1 107 ? 1.039 10.144 4.732 1.00 88.38 107 HIS A C 1
ATOM 863 O O . HIS A 1 107 ? 1.636 10.759 3.848 1.00 88.38 107 HIS A O 1
ATOM 869 N N . LEU A 1 108 ? 1.212 8.826 4.909 1.00 84.19 108 LEU A N 1
ATOM 870 C CA . LEU A 1 108 ? 2.059 7.991 4.048 1.00 84.19 108 LEU A CA 1
ATOM 871 C C . LEU A 1 108 ? 1.441 7.764 2.660 1.00 84.19 108 LEU A C 1
ATOM 873 O O . LEU A 1 108 ? 2.168 7.507 1.700 1.00 84.19 108 LEU A O 1
ATOM 877 N N . PHE A 1 109 ? 0.115 7.878 2.555 1.00 83.06 109 PHE A N 1
ATOM 878 C CA . PHE A 1 109 ? -0.654 7.660 1.330 1.00 83.06 109 PHE A CA 1
ATOM 879 C C . PHE A 1 109 ? -1.093 8.968 0.642 1.00 83.06 109 PHE A C 1
ATOM 881 O O . PHE A 1 109 ? -1.605 8.939 -0.479 1.00 83.06 109 PHE A O 1
ATOM 888 N N . GLU A 1 110 ? -0.877 10.121 1.282 1.00 77.31 110 GLU A N 1
ATOM 889 C CA . GLU A 1 110 ? -1.217 11.444 0.736 1.00 77.31 110 GLU A CA 1
ATOM 890 C C . GLU A 1 110 ? -0.067 12.125 -0.023 1.00 77.31 110 GLU A C 1
ATOM 892 O O . GLU A 1 110 ? -0.339 12.814 -1.004 1.00 77.31 110 GLU A O 1
ATOM 897 N N . LYS A 1 111 ? 1.193 11.913 0.391 1.00 60.12 111 LYS A N 1
ATOM 898 C CA . LYS A 1 111 ? 2.404 12.469 -0.249 1.00 60.12 111 LYS A CA 1
ATOM 899 C C . LYS A 1 111 ? 2.928 11.595 -1.373 1.00 60.12 111 LYS A C 1
ATOM 901 O O . LYS A 1 111 ? 2.893 11.998 -2.549 1.00 60.12 111 LYS A O 1
#

Radius of gyration: 26.18 Å; chains: 1; bounding box: 70×66×36 Å

Sequence (111 aa):
MKVIAISVFCLLSASLSAQVKPKSEIKKISAEKKEVPASTPTATTNKGVYYSEYIIYPEKLKTYFVSEIIPAEFPHYDKFKTHEENKEIAKTWAKANKELVKPQFWHLFEK

pLDDT: mean 70.15, std 21.19, range [37.78, 94.44]

Secondary structure (DSSP, 8-state):
-----------------------------------------------S---SSSSS-HHHHHHHBTTSS--TTSPPP-TTS-HHHHHHHHHHHHHH-GGGB-GGGTHHHH-

Foldseek 3Di:
DDDDDDDDDDDDDDDDDDDDDDDDDDDDDDDDDDDDDDDDDDDDDDPDPDAPWALDPLQVVLVFFPNSHDDPPQDIDDPVDDSVVRLLSNLVVCVVVVNGTDPVCNVSSPD